Protein AF-0000000078239665 (afdb_homodimer)

pLDDT: mean 82.63, std 21.41, range [22.81, 98.62]

Sequence (172 aa):
MGSNYKSRLVLTMSAAVQLCEQLGEMIKFSETLPEGAEASAENGALKSEVLAFDSRRYYLDLKENQRGRFLRIAQTVANPRMSRAQMGSNYKSRLVLTMSAAVQLCEQLGEMIKFSETLPEGAEASAENGALKSEVLAFDSRRYYLDLKENQRGRFLRIAQTVANPRMSRAQ

InterPro domains:
  IPR006628 Purine-rich element binding protein family [PF04845] (3-84)
  IPR006628 Purine-rich element binding protein family [PTHR12611] (4-78)
  IPR006628 Purine-rich element binding protein family [SM00712] (45-83)

Secondary structure (DSSP, 8-state):
------EEEEEEHHHHHHHHHHHHHHHHHHHHSPTT----STT-EEEEEEEE-SSEEEEEEEEEETTEEEEEEEEEESS-------/------EEEEEEHHHHHHHHHHHHHHHHHHHHSPTT----STT-EEEEEEEE-SSEEEEEEEEEETTEEEEEEEEEESS-------

Organism: Teladorsagia circumcincta (NCBI:txid45464)

Foldseek 3Di:
DPPPPDDDDDDDPVRVVVVVVVVVVVVVVLVVDDPPPPCPDPFQWDDWDWDDDDFKIWIWTWGADPVGIDIDIDMDGNDDPPPPPD/DPPPPDDDDDDDPVRVVVVVVVVVVVVVVLVVDDWPPPCPDPFQWDDWDWDDDDFKIWIWTWGADPVGIDIDIDMDGNDDPPPPPD

Radius of gyration: 17.23 Å; Cα contacts (8 Å, |Δi|>4): 258; chains: 2; bounding box: 40×47×34 Å

Solvent-accessible surface area (backbone atoms only — not comparable to full-atom values): 10046 Å² total; per-residue (Å²): 127,77,76,75,75,64,22,50,46,80,30,48,56,71,51,46,53,52,48,36,52,52,50,51,50,51,53,55,52,56,71,72,49,68,83,82,55,66,48,77,42,93,79,9,64,74,50,76,50,74,50,82,53,97,57,39,37,36,40,39,37,36,31,41,56,98,91,44,55,34,38,36,40,34,39,46,56,76,68,63,76,73,75,70,86,111,127,76,76,76,75,62,22,51,46,80,30,49,56,72,51,45,53,53,48,38,53,51,50,50,51,50,53,55,51,58,71,72,46,68,83,83,55,67,50,76,41,94,78,9,62,75,48,75,50,77,49,78,53,96,57,39,38,35,40,38,37,36,30,40,55,99,90,43,55,32,37,37,41,34,39,46,58,76,68,64,76,72,74,72,86,113

Structure (mmCIF, N/CA/C/O backbone):
data_AF-0000000078239665-model_v1
#
loop_
_entity.id
_entity.type
_entity.pdbx_description
1 polymer 'Uncharacterized protein'
#
loop_
_atom_site.group_PDB
_atom_site.id
_atom_site.type_symbol
_atom_site.label_atom_id
_atom_site.label_alt_id
_atom_site.label_comp_id
_atom_site.label_asym_id
_atom_site.label_entity_id
_atom_site.label_seq_id
_atom_site.pdbx_PDB_ins_code
_atom_site.Cartn_x
_atom_site.Cartn_y
_atom_site.Cartn_z
_atom_site.occupancy
_atom_site.B_iso_or_equiv
_atom_site.auth_seq_id
_atom_site.auth_comp_id
_atom_site.auth_asym_id
_atom_site.auth_atom_id
_atom_site.pdbx_PDB_model_num
ATOM 1 N N . MET A 1 1 ? 24.828 -3.705 10.312 1 24.59 1 MET A N 1
ATOM 2 C CA . MET A 1 1 ? 23.531 -3.135 10.68 1 24.59 1 MET A CA 1
ATOM 3 C C . MET A 1 1 ? 22.594 -3.121 9.484 1 24.59 1 MET A C 1
ATOM 5 O O . MET A 1 1 ? 22.891 -2.518 8.453 1 24.59 1 MET A O 1
ATOM 9 N N . GLY A 1 2 ? 22 -4.242 9.094 1 34.72 2 GLY A N 1
ATOM 10 C CA . GLY A 1 2 ? 21.344 -4.48 7.809 1 34.72 2 GLY A CA 1
ATOM 11 C C . GLY A 1 2 ? 20.422 -3.354 7.391 1 34.72 2 GLY A C 1
ATOM 12 O O . GLY A 1 2 ? 19.781 -2.729 8.234 1 34.72 2 GLY A O 1
ATOM 13 N N . SER A 1 3 ? 20.859 -2.541 6.492 1 39.03 3 SER A N 1
ATOM 14 C CA . SER A 1 3 ? 20.078 -1.428 5.953 1 39.03 3 SER A CA 1
ATOM 15 C C . SER A 1 3 ? 18.594 -1.756 5.922 1 39.03 3 SER A C 1
ATOM 17 O O . SER A 1 3 ? 18.172 -2.672 5.215 1 39.03 3 SER A O 1
ATOM 19 N N . ASN A 1 4 ? 18.031 -1.972 7.035 1 44.84 4 ASN A N 1
ATOM 20 C CA . ASN A 1 4 ? 16.609 -2.229 7.137 1 44.84 4 ASN A CA 1
ATOM 21 C C . ASN A 1 4 ? 15.812 -1.427 6.105 1 44.84 4 ASN A C 1
ATOM 23 O O . ASN A 1 4 ? 15.641 -0.216 6.258 1 44.84 4 ASN A O 1
ATOM 27 N N . TYR A 1 5 ? 16.094 -1.724 4.766 1 52.06 5 TYR A N 1
ATOM 28 C CA . TYR A 1 5 ? 15.445 -1.223 3.561 1 52.06 5 TYR A CA 1
ATOM 29 C C . TYR A 1 5 ? 13.953 -1.044 3.781 1 52.06 5 TYR A C 1
ATOM 31 O O . TYR A 1 5 ? 13.203 -2.025 3.852 1 52.06 5 TYR A O 1
ATOM 39 N N . LYS A 1 6 ? 13.625 -0.167 4.676 1 63.19 6 LYS A N 1
ATOM 40 C CA . LYS A 1 6 ? 12.219 0.156 4.895 1 63.19 6 LYS A CA 1
ATOM 41 C C . LYS A 1 6 ? 11.555 0.647 3.611 1 63.19 6 LYS A C 1
ATOM 43 O O . LYS A 1 6 ? 12.055 1.572 2.965 1 63.19 6 LYS A O 1
ATOM 48 N N . SER A 1 7 ? 10.664 -0.189 3.029 1 83.56 7 SER A N 1
ATOM 49 C CA . SER A 1 7 ? 9.812 0.193 1.906 1 83.56 7 SER A CA 1
ATOM 50 C C . SER A 1 7 ? 8.656 1.074 2.363 1 83.56 7 SER A C 1
ATOM 52 O O . SER A 1 7 ? 7.969 0.754 3.338 1 83.56 7 SER A O 1
ATOM 54 N N . ARG A 1 8 ? 8.633 2.26 1.796 1 91.38 8 ARG A N 1
ATOM 55 C CA . ARG A 1 8 ? 7.594 3.197 2.223 1 91.38 8 ARG A CA 1
ATOM 56 C C . ARG A 1 8 ? 6.844 3.766 1.024 1 91.38 8 ARG A C 1
ATOM 58 O O . ARG A 1 8 ? 7.457 4.16 0.031 1 91.38 8 ARG A O 1
ATOM 65 N N . LEU A 1 9 ? 5.551 3.764 1.144 1 94.81 9 LEU A N 1
ATOM 66 C CA . LEU A 1 9 ? 4.68 4.477 0.214 1 94.81 9 LEU A CA 1
ATOM 67 C C . LEU A 1 9 ? 4.137 5.75 0.848 1 94.81 9 LEU A C 1
ATOM 69 O O . LEU A 1 9 ? 3.775 5.758 2.027 1 94.81 9 LEU A O 1
ATOM 73 N N . VAL A 1 10 ? 4.102 6.816 0.034 1 94.75 10 VAL A N 1
ATOM 74 C CA . VAL A 1 10 ? 3.404 8.039 0.429 1 94.75 10 VAL A CA 1
ATOM 75 C C . VAL A 1 10 ? 2.232 8.289 -0.517 1 94.75 10 VAL A C 1
ATOM 77 O O . VAL A 1 10 ? 2.406 8.312 -1.737 1 94.75 10 VAL A O 1
ATOM 80 N N . LEU A 1 11 ? 1.032 8.5 0.069 1 95.81 11 LEU A N 1
ATOM 81 C CA . LEU A 1 11 ? -0.188 8.688 -0.709 1 95.81 11 LEU A CA 1
ATOM 82 C C . LEU A 1 11 ? -0.879 9.992 -0.334 1 95.81 11 LEU A C 1
ATOM 84 O O . LEU A 1 11 ? -1.097 10.266 0.849 1 95.81 11 LEU A O 1
ATOM 88 N N . THR A 1 12 ? -1.223 10.836 -1.392 1 96.06 12 THR A N 1
ATOM 89 C CA . THR A 1 12 ? -2.279 11.805 -1.125 1 96.06 12 THR A CA 1
ATOM 90 C C . THR A 1 12 ? -3.586 11.102 -0.772 1 96.06 12 THR A C 1
ATOM 92 O O . THR A 1 12 ? -3.729 9.898 -1.003 1 96.06 12 THR A O 1
ATOM 95 N N . MET A 1 13 ? -4.496 11.82 -0.301 1 96.44 13 MET A N 1
ATOM 96 C CA . MET A 1 13 ? -5.754 11.195 0.088 1 96.44 13 MET A CA 1
ATOM 97 C C . MET A 1 13 ? -6.508 10.68 -1.136 1 96.44 13 MET A C 1
ATOM 99 O O . MET A 1 13 ? -7.16 9.633 -1.074 1 96.44 13 MET A O 1
ATOM 103 N N . SER A 1 14 ? -6.402 11.477 -2.209 1 96.75 14 SER A N 1
ATOM 104 C CA . SER A 1 14 ? -7.027 11.008 -3.443 1 96.75 14 SER A CA 1
ATOM 105 C C . SER A 1 14 ? -6.391 9.711 -3.93 1 96.75 14 SER A C 1
ATOM 107 O O . SER A 1 14 ? -7.09 8.805 -4.395 1 96.75 14 SER A O 1
ATOM 109 N N . ALA A 1 15 ? -5.09 9.617 -3.766 1 97.06 15 ALA A N 1
ATOM 110 C CA . ALA A 1 15 ? -4.398 8.398 -4.164 1 97.06 15 ALA A CA 1
ATOM 111 C C . ALA A 1 15 ? -4.773 7.234 -3.25 1 97.06 15 ALA A C 1
ATOM 113 O O . ALA A 1 15 ? -4.918 6.098 -3.709 1 97.06 15 ALA A O 1
ATOM 114 N N . ALA A 1 16 ? -4.965 7.496 -2.01 1 98.25 16 ALA A N 1
ATOM 115 C CA . ALA A 1 16 ? -5.336 6.465 -1.046 1 98.25 16 ALA A CA 1
ATOM 116 C C . ALA A 1 16 ? -6.699 5.871 -1.378 1 98.25 16 ALA A C 1
ATOM 118 O O . ALA A 1 16 ? -6.895 4.656 -1.285 1 98.25 16 ALA A O 1
ATOM 119 N N . VAL A 1 17 ? -7.621 6.738 -1.785 1 98.31 17 VAL A N 1
ATOM 120 C CA . VAL A 1 17 ? -8.961 6.297 -2.145 1 98.31 17 VAL A CA 1
ATOM 121 C C . VAL A 1 17 ? -8.898 5.367 -3.354 1 98.31 17 VAL A C 1
ATOM 123 O O . VAL A 1 17 ? -9.484 4.281 -3.342 1 98.31 17 VAL A O 1
ATOM 126 N N . GLN A 1 18 ? -8.133 5.754 -4.309 1 98.44 18 GLN A N 1
ATOM 127 C CA . GLN A 1 18 ? -8.055 4.945 -5.52 1 98.44 18 GLN A CA 1
ATOM 128 C C . GLN A 1 18 ? -7.281 3.652 -5.27 1 98.44 18 GLN A C 1
ATOM 130 O O . GLN A 1 18 ? -7.617 2.607 -5.832 1 98.44 18 GLN A O 1
ATOM 135 N N . LEU A 1 19 ? -6.273 3.736 -4.438 1 98.25 19 LEU A N 1
ATOM 136 C CA . LEU A 1 19 ? -5.543 2.521 -4.098 1 98.25 19 LEU A CA 1
ATOM 137 C C . LEU A 1 19 ? -6.449 1.519 -3.393 1 98.25 19 LEU A C 1
ATOM 139 O O . LEU A 1 19 ? -6.445 0.332 -3.729 1 98.25 19 LEU A O 1
ATOM 143 N N . CYS A 1 20 ? -7.188 1.962 -2.48 1 98.19 20 CYS A N 1
ATOM 144 C CA . CYS A 1 20 ? -8.102 1.097 -1.742 1 98.19 20 CYS A CA 1
ATOM 145 C C . CYS A 1 20 ? -9.109 0.444 -2.678 1 98.19 20 CYS A C 1
ATOM 147 O O . CYS A 1 20 ? -9.391 -0.751 -2.562 1 98.19 20 CYS A O 1
ATOM 149 N N . GLU A 1 21 ? -9.625 1.273 -3.545 1 98.5 21 GLU A N 1
ATOM 150 C CA . GLU A 1 21 ? -10.594 0.751 -4.512 1 98.5 21 GLU A CA 1
ATOM 151 C C . GLU A 1 21 ? -9.961 -0.33 -5.387 1 98.5 21 GLU A C 1
ATOM 153 O O . GLU A 1 21 ? -10.531 -1.409 -5.555 1 98.5 21 GLU A O 1
ATOM 158 N N . GLN A 1 22 ? -8.797 -0.042 -5.945 1 98.62 22 GLN A N 1
ATOM 159 C CA . GLN A 1 22 ? -8.156 -0.989 -6.848 1 98.62 22 GLN A CA 1
ATOM 160 C C . GLN A 1 22 ? -7.719 -2.248 -6.105 1 98.62 22 GLN A C 1
ATOM 162 O O . GLN A 1 22 ? -7.773 -3.35 -6.656 1 98.62 22 GLN A O 1
ATOM 167 N N . LEU A 1 23 ? -7.215 -2.094 -4.926 1 98.19 23 LEU A N 1
ATOM 168 C CA . LEU A 1 23 ? -6.875 -3.24 -4.09 1 98.19 23 LEU A CA 1
ATOM 169 C C . LEU A 1 23 ? -8.086 -4.145 -3.889 1 98.19 23 LEU A C 1
ATOM 171 O O . LEU A 1 23 ? -7.984 -5.363 -4.02 1 98.19 23 LEU A O 1
ATOM 175 N N . GLY A 1 24 ? -9.195 -3.492 -3.541 1 98.31 24 GLY A N 1
ATOM 176 C CA . GLY A 1 24 ? -10.43 -4.242 -3.379 1 98.31 24 GLY A CA 1
ATOM 177 C C . GLY A 1 24 ? -10.812 -5.027 -4.617 1 98.31 24 GLY A C 1
ATOM 178 O O . GLY A 1 24 ? -11.227 -6.188 -4.52 1 98.31 24 GLY A O 1
ATOM 179 N N . GLU A 1 25 ? -10.656 -4.414 -5.742 1 98.5 25 GLU A N 1
ATOM 180 C CA . GLU A 1 25 ? -10.977 -5.082 -6.996 1 98.5 25 GLU A CA 1
ATOM 181 C C . GLU A 1 25 ? -10.055 -6.273 -7.238 1 98.5 25 GLU A C 1
ATOM 183 O O . GLU A 1 25 ? -10.492 -7.324 -7.707 1 98.5 25 GLU A O 1
ATOM 188 N N . MET A 1 26 ? -8.773 -6.117 -6.922 1 98.38 26 MET A N 1
ATOM 189 C CA . MET A 1 26 ? -7.805 -7.188 -7.145 1 98.38 26 MET A CA 1
ATOM 190 C C . MET A 1 26 ? -8.047 -8.352 -6.184 1 98.38 26 MET A C 1
ATOM 192 O O . MET A 1 26 ? -7.891 -9.516 -6.562 1 98.38 26 MET A O 1
ATOM 196 N N . ILE A 1 27 ? -8.438 -8.008 -5.004 1 98.12 27 ILE A N 1
ATOM 197 C CA . ILE A 1 27 ? -8.758 -9.039 -4.02 1 98.12 27 ILE A CA 1
ATOM 198 C C . ILE A 1 27 ? -9.961 -9.852 -4.492 1 98.12 27 ILE A C 1
ATOM 200 O O . ILE A 1 27 ? -9.93 -11.086 -4.465 1 98.12 27 ILE A O 1
ATOM 204 N N . LYS A 1 28 ? -10.953 -9.172 -4.918 1 98.06 28 LYS A N 1
ATOM 205 C CA . LYS A 1 28 ? -12.133 -9.852 -5.438 1 98.06 28 LYS A CA 1
ATOM 206 C C . LYS A 1 28 ? -11.789 -10.719 -6.641 1 98.06 28 LYS A C 1
ATOM 208 O O . LYS A 1 28 ? -12.25 -11.859 -6.746 1 98.06 28 LYS A O 1
ATOM 213 N N . PHE A 1 29 ? -11.031 -10.203 -7.535 1 97.81 29 PHE A N 1
ATOM 214 C CA . PHE A 1 29 ? -10.594 -10.953 -8.711 1 97.81 29 PHE A CA 1
ATOM 215 C C . PHE A 1 29 ? -9.859 -12.227 -8.297 1 97.81 29 PHE A C 1
ATOM 217 O O . PHE A 1 29 ? -10.086 -13.289 -8.867 1 97.81 29 PHE A O 1
ATOM 224 N N . SER A 1 30 ? -8.945 -12.039 -7.387 1 96.19 30 SER A N 1
ATOM 225 C CA . SER A 1 30 ? -8.156 -13.172 -6.906 1 96.19 30 SER A CA 1
ATOM 226 C C . SER A 1 30 ? -9.047 -14.312 -6.43 1 96.19 30 SER A C 1
ATOM 228 O O . SER A 1 30 ? -8.703 -15.484 -6.57 1 96.19 30 SER A O 1
ATOM 230 N N . GLU A 1 31 ? -10.164 -14.031 -5.844 1 95.19 31 GLU A N 1
ATOM 231 C CA . GLU A 1 31 ? -11.086 -15.016 -5.289 1 95.19 31 GLU A CA 1
ATOM 232 C C . GLU A 1 31 ? -11.805 -15.789 -6.395 1 95.19 31 GLU A C 1
ATOM 234 O O . GLU A 1 31 ? -12.352 -16.875 -6.156 1 95.19 31 GLU A O 1
ATOM 239 N N . THR A 1 32 ? -11.828 -15.25 -7.57 1 95.38 32 THR A N 1
ATOM 240 C CA . THR A 1 32 ? -12.516 -15.891 -8.688 1 95.38 32 THR A CA 1
ATOM 241 C C . THR A 1 32 ? -11.586 -16.875 -9.398 1 95.38 32 THR A C 1
ATOM 243 O O . THR A 1 32 ? -12.039 -17.688 -10.211 1 95.38 32 THR A O 1
ATOM 246 N N . LEU A 1 33 ? -10.352 -16.781 -9.047 1 92.5 33 LEU A N 1
ATOM 247 C CA . LEU A 1 33 ? -9.367 -17.641 -9.719 1 92.5 33 LEU A CA 1
ATOM 248 C C . LEU A 1 33 ? -9.242 -18.984 -9.016 1 92.5 33 LEU A C 1
ATOM 250 O O . LEU A 1 33 ? -9.281 -19.047 -7.785 1 92.5 33 LEU A O 1
ATOM 254 N N . PRO A 1 34 ? -9.133 -20.047 -9.82 1 86.12 34 PRO A N 1
ATOM 255 C CA . PRO A 1 34 ? -8.867 -21.344 -9.18 1 86.12 34 PRO A CA 1
ATOM 256 C C . PRO A 1 34 ? -7.516 -21.391 -8.484 1 86.12 34 PRO A C 1
ATOM 258 O O . PRO A 1 34 ? -6.582 -20.688 -8.875 1 86.12 34 PRO A O 1
ATOM 261 N N . GLU A 1 35 ? -7.59 -22.047 -7.258 1 74.06 35 GLU A N 1
ATOM 262 C CA . GLU A 1 35 ? -6.336 -22.219 -6.531 1 74.06 35 GLU A CA 1
ATOM 263 C C . GLU A 1 35 ? -5.375 -23.125 -7.285 1 74.06 35 GLU A C 1
ATOM 265 O O . GLU A 1 35 ? -5.789 -24.125 -7.879 1 74.06 35 GLU A O 1
ATOM 270 N N . GLY A 1 36 ? -4.105 -22.828 -7.168 1 68.19 36 GLY A N 1
ATOM 271 C CA . GLY A 1 36 ? -3.143 -23.703 -7.832 1 68.19 36 GLY A CA 1
ATOM 272 C C . GLY A 1 36 ? -3.07 -23.469 -9.328 1 68.19 36 GLY A C 1
ATOM 273 O O . GLY A 1 36 ? -2.658 -24.359 -10.078 1 68.19 36 GLY A O 1
ATOM 274 N N . ALA A 1 37 ? -3.883 -22.5 -9.773 1 58.31 37 ALA A N 1
ATOM 275 C CA . ALA A 1 37 ? -3.779 -22.312 -11.219 1 58.31 37 ALA A CA 1
ATOM 276 C C . ALA A 1 37 ? -2.352 -21.953 -11.625 1 58.31 37 ALA A C 1
ATOM 278 O O . ALA A 1 37 ? -1.74 -21.062 -11.047 1 58.31 37 ALA A O 1
ATOM 279 N N . GLU A 1 38 ? -1.591 -22.953 -11.773 1 54.94 38 GLU A N 1
ATOM 280 C CA . GLU A 1 38 ? -0.23 -22.703 -12.242 1 54.94 38 GLU A CA 1
ATOM 281 C C . GLU A 1 38 ? -0.161 -21.453 -13.109 1 54.94 38 GLU A C 1
ATOM 283 O O . GLU A 1 38 ? -0.819 -21.375 -14.148 1 54.94 38 GLU A O 1
ATOM 288 N N . ALA A 1 39 ? -0.192 -20.328 -12.352 1 55.5 39 ALA A N 1
ATOM 289 C CA . ALA A 1 39 ? 0.021 -19.172 -13.219 1 55.5 39 ALA A CA 1
ATOM 290 C C . ALA A 1 39 ? 1.031 -19.5 -14.312 1 55.5 39 ALA A C 1
ATOM 292 O O . ALA A 1 39 ? 2.162 -19.891 -14.031 1 55.5 39 ALA A O 1
ATOM 293 N N . SER A 1 40 ? 0.572 -20.094 -15.297 1 58.59 40 SER A N 1
ATOM 294 C CA . SER A 1 40 ? 1.326 -20.453 -16.5 1 58.59 40 SER A CA 1
ATOM 295 C C . SER A 1 40 ? 2.295 -19.328 -16.875 1 58.59 40 SER A C 1
ATOM 297 O O . SER A 1 40 ? 3.195 -19.547 -17.688 1 58.59 40 SER A O 1
ATOM 299 N N . ALA A 1 41 ? 1.957 -18.141 -16.344 1 59.5 41 ALA A N 1
ATOM 300 C CA . ALA A 1 41 ? 2.83 -17.109 -16.906 1 59.5 41 ALA A CA 1
ATOM 301 C C . ALA A 1 41 ? 4.223 -17.172 -16.281 1 59.5 41 ALA A C 1
ATOM 303 O O . ALA A 1 41 ? 4.375 -17.578 -15.125 1 59.5 41 ALA A O 1
ATOM 304 N N . GLU A 1 42 ? 5.129 -17.094 -17.109 1 65.06 42 GLU A N 1
ATOM 305 C CA . GLU A 1 42 ? 6.547 -17.172 -16.781 1 65.06 42 GLU A CA 1
ATOM 306 C C . GLU A 1 42 ? 6.844 -16.422 -15.484 1 65.06 42 GLU A C 1
ATOM 308 O O . GLU A 1 42 ? 7.641 -16.875 -14.664 1 65.06 42 GLU A O 1
ATOM 313 N N . ASN A 1 43 ? 6 -15.273 -15.164 1 80.25 43 ASN A N 1
ATOM 314 C CA . ASN A 1 43 ? 6.34 -14.492 -13.984 1 80.25 43 ASN A CA 1
ATOM 315 C C . ASN A 1 43 ? 5.23 -14.547 -12.938 1 80.25 43 ASN A C 1
ATOM 317 O O . ASN A 1 43 ? 5.27 -13.82 -11.945 1 80.25 43 ASN A O 1
ATOM 321 N N . GLY A 1 44 ? 4.309 -15.445 -13.18 1 90.5 44 GLY A N 1
ATOM 322 C CA . GLY A 1 44 ? 3.246 -15.641 -12.211 1 90.5 44 GLY A CA 1
ATOM 323 C C . GLY A 1 44 ? 2.301 -14.453 -12.117 1 90.5 44 GLY A C 1
ATOM 324 O O . GLY A 1 44 ? 1.589 -14.305 -11.117 1 90.5 44 GLY A O 1
ATOM 325 N N . ALA A 1 45 ? 2.387 -13.586 -13.141 1 93.5 45 ALA A N 1
ATOM 326 C CA . ALA A 1 45 ? 1.547 -12.398 -13.125 1 93.5 45 ALA A CA 1
ATOM 327 C C . ALA A 1 45 ? 0.094 -12.742 -13.445 1 93.5 45 ALA A C 1
ATOM 329 O O . ALA A 1 45 ? -0.19 -13.398 -14.445 1 93.5 45 ALA A O 1
ATOM 330 N N . LEU A 1 46 ? -0.838 -12.305 -12.594 1 94.5 46 LEU A N 1
ATOM 331 C CA . LEU A 1 46 ? -2.262 -12.555 -12.781 1 94.5 46 LEU A CA 1
ATOM 332 C C . LEU A 1 46 ? -2.988 -11.289 -13.227 1 94.5 46 LEU A C 1
ATOM 334 O O . LEU A 1 46 ? -3.834 -11.336 -14.117 1 94.5 46 LEU A O 1
ATOM 338 N N . LYS A 1 47 ? -2.729 -10.164 -12.695 1 96.62 47 LYS A N 1
ATOM 339 C CA . LYS A 1 47 ? -3.34 -8.875 -12.984 1 96.62 47 LYS A CA 1
ATOM 340 C C . LYS A 1 47 ? -2.404 -7.727 -12.625 1 96.62 47 LYS A C 1
ATOM 342 O O . LYS A 1 47 ? -1.727 -7.773 -11.594 1 96.62 47 LYS A O 1
ATOM 347 N N . SER A 1 48 ? -2.33 -6.719 -13.438 1 97.75 48 SER A N 1
ATOM 348 C CA . SER A 1 48 ? -1.529 -5.527 -13.188 1 97.75 48 SER A CA 1
ATOM 349 C C . SER A 1 48 ? -2.346 -4.258 -13.406 1 97.75 48 SER A C 1
ATOM 351 O O . SER A 1 48 ? -3.137 -4.18 -14.352 1 97.75 48 SER A O 1
ATOM 353 N N . GLU A 1 49 ? -2.182 -3.268 -12.523 1 98.06 49 GLU A N 1
ATOM 354 C CA . GLU A 1 49 ? -2.826 -1.962 -12.633 1 98.06 49 GLU A CA 1
ATOM 355 C C . GLU A 1 49 ? -1.849 -0.835 -12.312 1 98.06 49 GLU A C 1
ATOM 357 O O . GLU A 1 49 ? -0.893 -1.032 -11.555 1 98.06 49 GLU A O 1
ATOM 362 N N . VAL A 1 50 ? -2.094 0.318 -12.977 1 97.69 50 VAL A N 1
ATOM 363 C CA . VAL A 1 50 ? -1.295 1.505 -12.688 1 97.69 50 VAL A CA 1
ATOM 364 C C . VAL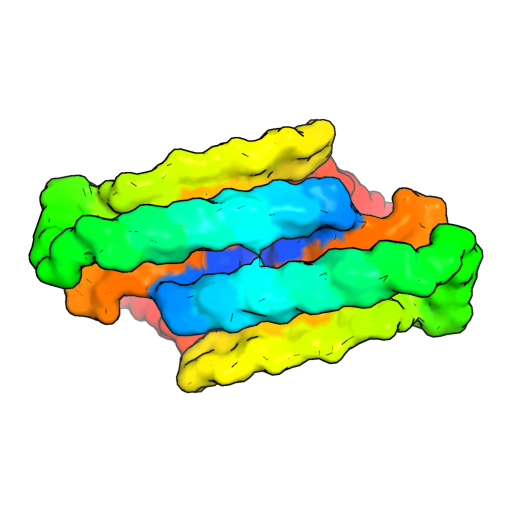 A 1 50 ? -2.207 2.65 -12.258 1 97.69 50 VAL A C 1
ATOM 366 O O . VAL A 1 50 ? -3.219 2.928 -12.906 1 97.69 50 VAL A O 1
ATOM 369 N N . LEU A 1 51 ? -1.896 3.18 -11.148 1 97.38 51 LEU A N 1
ATOM 370 C CA . LEU A 1 51 ? -2.518 4.426 -10.711 1 97.38 51 LEU A CA 1
ATOM 371 C C . LEU A 1 51 ? -1.576 5.605 -10.922 1 97.38 51 LEU A C 1
ATOM 373 O O . LEU A 1 51 ? -0.49 5.648 -10.344 1 97.38 51 LEU A O 1
ATOM 377 N N . ALA A 1 52 ? -2.002 6.512 -11.742 1 95.5 52 ALA A N 1
ATOM 378 C CA . ALA A 1 52 ? -1.141 7.637 -12.102 1 95.5 52 ALA A CA 1
ATOM 379 C C . ALA A 1 52 ? -1.683 8.945 -11.547 1 95.5 52 ALA A C 1
ATOM 381 O O . ALA A 1 52 ? -2.852 9.281 -11.75 1 95.5 52 ALA A O 1
ATOM 382 N N . PHE A 1 53 ? -0.866 9.625 -10.805 1 94.06 53 PHE A N 1
ATOM 383 C CA . PHE A 1 53 ? -1.144 10.961 -10.305 1 94.06 53 PHE A CA 1
ATOM 384 C C . PHE A 1 53 ? -0.085 11.953 -10.781 1 94.06 53 PHE A C 1
ATOM 386 O O . PHE A 1 53 ? 0.816 11.586 -11.539 1 94.06 53 PHE A O 1
ATOM 393 N N . ASP A 1 54 ? -0.152 13.125 -10.516 1 85.56 54 ASP A N 1
ATOM 394 C CA . ASP A 1 54 ? 0.703 14.156 -11.094 1 85.56 54 ASP A CA 1
ATOM 395 C C . ASP A 1 54 ? 2.18 13.836 -10.875 1 85.56 54 ASP A C 1
ATOM 397 O O . ASP A 1 54 ? 2.965 13.82 -11.82 1 85.56 54 ASP A O 1
ATOM 401 N N . SER A 1 55 ? 2.693 13.492 -9.664 1 83.88 55 SER A N 1
ATOM 402 C CA . SER A 1 55 ? 4.117 13.344 -9.391 1 83.88 55 SER A CA 1
ATOM 403 C C . SER A 1 55 ? 4.445 11.922 -8.938 1 83.88 55 SER A C 1
ATOM 405 O O . SER A 1 55 ? 5.605 11.602 -8.672 1 83.88 55 SER A O 1
ATOM 407 N N . ARG A 1 56 ? 3.363 11.102 -8.93 1 91.19 56 ARG A N 1
ATOM 408 C CA . ARG A 1 56 ? 3.594 9.758 -8.414 1 91.19 56 ARG A CA 1
ATOM 409 C C . ARG A 1 56 ? 2.791 8.727 -9.203 1 91.19 56 ARG A C 1
ATOM 411 O O . ARG A 1 56 ? 1.682 9.008 -9.656 1 91.19 56 ARG A O 1
ATOM 418 N N . ARG A 1 57 ? 3.455 7.629 -9.422 1 94.38 57 ARG A N 1
ATOM 419 C CA . ARG A 1 57 ? 2.789 6.457 -9.977 1 94.38 57 ARG A CA 1
ATOM 420 C C . ARG A 1 57 ? 2.875 5.273 -9.016 1 94.38 57 ARG A C 1
ATOM 422 O O . ARG A 1 57 ? 3.902 5.07 -8.367 1 94.38 57 ARG A O 1
ATOM 429 N N . TYR A 1 58 ? 1.755 4.508 -8.984 1 96.38 58 TYR A N 1
ATOM 430 C CA . TYR A 1 58 ? 1.709 3.271 -8.203 1 96.38 58 TYR A CA 1
ATOM 431 C C . TYR A 1 58 ? 1.414 2.074 -9.102 1 96.38 58 TYR A C 1
ATOM 433 O O . TYR A 1 58 ? 0.481 2.109 -9.906 1 96.38 58 TYR A O 1
ATOM 441 N N . TYR A 1 59 ? 2.219 1.111 -8.961 1 96.81 59 TYR A N 1
ATOM 442 C CA . TYR A 1 59 ? 2.059 -0.123 -9.719 1 96.81 59 TYR A CA 1
ATOM 443 C C . TYR A 1 59 ? 1.564 -1.254 -8.828 1 96.81 59 TYR A C 1
ATOM 445 O O . TYR A 1 59 ? 2.197 -1.578 -7.82 1 96.81 59 TYR A O 1
ATOM 453 N N . LEU A 1 60 ? 0.438 -1.812 -9.188 1 97.81 60 LEU A N 1
ATOM 454 C CA . LEU A 1 60 ? -0.127 -2.951 -8.469 1 97.81 60 LEU A CA 1
ATOM 455 C C . LEU A 1 60 ? -0.029 -4.223 -9.312 1 97.81 60 LEU A C 1
ATOM 457 O O . LEU A 1 60 ? -0.469 -4.246 -10.461 1 97.81 60 LEU A O 1
ATOM 461 N N . ASP A 1 61 ? 0.588 -5.234 -8.688 1 97.62 61 ASP A N 1
ATOM 462 C CA . ASP A 1 61 ? 0.725 -6.516 -9.375 1 97.62 61 ASP A CA 1
ATOM 463 C C . ASP A 1 61 ? 0.201 -7.66 -8.508 1 97.62 61 ASP A C 1
ATOM 465 O O . ASP A 1 61 ? 0.729 -7.918 -7.426 1 97.62 61 ASP A O 1
ATOM 469 N N . LEU A 1 62 ? -0.775 -8.312 -8.992 1 97.19 62 LEU A N 1
ATOM 470 C CA . LEU A 1 62 ? -1.208 -9.578 -8.422 1 97.19 62 LEU A CA 1
ATOM 471 C C . LEU A 1 62 ? -0.459 -10.742 -9.055 1 97.19 62 LEU A C 1
ATOM 473 O O . LEU A 1 62 ? -0.514 -10.93 -10.273 1 97.19 62 LEU A O 1
ATOM 477 N N . LYS A 1 63 ? 0.273 -11.477 -8.273 1 95.88 63 LYS A N 1
ATOM 478 C CA . LYS A 1 63 ? 1.107 -12.57 -8.773 1 95.88 63 LYS A CA 1
ATOM 479 C C . LYS A 1 63 ? 0.849 -13.852 -7.996 1 95.88 63 LYS A C 1
ATOM 481 O O . LYS A 1 63 ? 0.183 -13.836 -6.961 1 95.88 63 LYS A O 1
ATOM 486 N N . GLU A 1 64 ? 1.293 -14.992 -8.516 1 94.44 64 GLU A N 1
ATOM 487 C CA . GLU A 1 64 ? 1.191 -16.297 -7.867 1 94.44 64 GLU A CA 1
ATOM 488 C C . GLU A 1 64 ? 2.475 -17.109 -8.039 1 94.44 64 GLU A C 1
ATOM 490 O O . GLU A 1 64 ? 3.08 -17.094 -9.117 1 94.44 64 GLU A O 1
ATOM 495 N N . ASN A 1 65 ? 2.934 -17.703 -6.953 1 90.62 65 ASN A N 1
ATOM 496 C CA . ASN A 1 65 ? 4.039 -18.656 -6.988 1 90.62 65 ASN A CA 1
ATOM 497 C C . ASN A 1 65 ? 3.703 -19.938 -6.234 1 90.62 65 ASN A C 1
ATOM 499 O O . ASN A 1 65 ? 2.543 -20.188 -5.898 1 90.62 65 ASN A O 1
ATOM 503 N N . GLN A 1 66 ? 4.73 -20.75 -6.09 1 87.62 66 GLN A N 1
ATOM 504 C CA . GLN A 1 66 ? 4.516 -22.031 -5.43 1 87.62 66 GLN A CA 1
ATOM 505 C C . GLN A 1 66 ? 3.996 -21.844 -4.008 1 87.62 66 GLN A C 1
ATOM 507 O O . GLN A 1 66 ? 3.352 -22.734 -3.453 1 87.62 66 GLN A O 1
ATOM 512 N N . ARG A 1 67 ? 4.215 -20.719 -3.396 1 90.19 67 ARG A N 1
ATOM 513 C CA . ARG A 1 67 ? 3.838 -20.453 -2.012 1 90.19 67 ARG A CA 1
ATOM 514 C C . ARG A 1 67 ? 2.455 -19.812 -1.933 1 90.19 67 ARG A C 1
ATOM 516 O O . ARG A 1 67 ? 1.885 -19.688 -0.847 1 90.19 67 ARG A O 1
ATOM 523 N N . GLY A 1 68 ? 1.875 -19.328 -3.076 1 92.19 68 GLY A N 1
ATOM 524 C CA . GLY A 1 68 ? 0.558 -18.719 -3.096 1 92.19 68 GLY A CA 1
ATOM 525 C C . GLY A 1 68 ? 0.526 -17.406 -3.848 1 92.19 68 GLY A C 1
ATOM 526 O O . GLY A 1 68 ? 1.466 -17.078 -4.574 1 92.19 68 GLY A O 1
ATOM 527 N N . ARG A 1 69 ? -0.566 -16.75 -3.666 1 95.44 69 ARG A N 1
ATOM 528 C CA . ARG A 1 69 ? -0.774 -15.461 -4.32 1 95.44 69 ARG A CA 1
ATOM 529 C C . ARG A 1 69 ? -0.321 -14.305 -3.428 1 95.44 69 ARG A C 1
ATOM 531 O O . ARG A 1 69 ? -0.353 -14.422 -2.201 1 95.44 69 ARG A O 1
ATOM 538 N N . PHE A 1 70 ? 0.085 -13.297 -4.078 1 96 70 PHE A N 1
ATOM 539 C CA . PHE A 1 70 ? 0.519 -12.125 -3.334 1 96 70 PHE A CA 1
ATOM 540 C C . PHE A 1 70 ? 0.38 -10.867 -4.184 1 96 70 PHE A C 1
ATOM 542 O O . PHE A 1 70 ? 0.199 -10.945 -5.398 1 96 70 PHE A O 1
ATOM 549 N N . LEU A 1 71 ? 0.398 -9.734 -3.561 1 97.31 71 LEU A N 1
ATOM 550 C CA . LEU A 1 71 ? 0.302 -8.445 -4.23 1 97.31 71 LEU A CA 1
ATOM 551 C C . LEU A 1 71 ? 1.576 -7.633 -4.027 1 97.31 71 LEU A C 1
ATOM 553 O O . LEU A 1 71 ? 2.135 -7.609 -2.93 1 97.31 71 LEU A O 1
ATOM 557 N N . ARG A 1 72 ? 1.999 -7.078 -5.066 1 96.31 72 ARG A N 1
ATOM 558 C CA . ARG A 1 72 ? 3.09 -6.109 -5.008 1 96.31 72 ARG A CA 1
ATOM 559 C C . ARG A 1 72 ? 2.592 -4.707 -5.34 1 96.31 72 ARG A C 1
ATOM 561 O O . ARG A 1 72 ? 1.84 -4.516 -6.297 1 96.31 72 ARG A O 1
ATOM 568 N N . ILE A 1 73 ? 3.053 -3.764 -4.496 1 97.31 73 ILE A N 1
ATOM 569 C CA . ILE A 1 73 ? 2.762 -2.355 -4.746 1 97.31 73 ILE A CA 1
ATOM 570 C C . ILE A 1 73 ? 4.062 -1.56 -4.785 1 97.31 73 ILE A C 1
ATOM 572 O O . ILE A 1 73 ? 4.84 -1.576 -3.828 1 97.31 73 ILE A O 1
ATOM 576 N N . ALA A 1 74 ? 4.285 -0.947 -5.895 1 94.88 74 ALA A N 1
ATOM 577 C CA . ALA A 1 74 ? 5.488 -0.137 -6.055 1 94.88 74 ALA A CA 1
ATOM 578 C C . ALA A 1 74 ? 5.137 1.32 -6.34 1 94.88 74 ALA A C 1
ATOM 580 O O . ALA A 1 74 ? 4.109 1.607 -6.957 1 94.88 74 ALA A O 1
ATOM 581 N N . GLN A 1 75 ? 5.934 2.18 -5.785 1 94.06 75 GLN A N 1
ATOM 582 C CA . GLN A 1 75 ? 5.773 3.611 -6.016 1 94.06 75 GLN A CA 1
ATOM 583 C C . GLN A 1 75 ? 6.988 4.195 -6.73 1 94.06 75 GLN A C 1
ATOM 585 O O . GLN A 1 75 ? 8.125 3.924 -6.348 1 94.06 75 GLN A O 1
ATOM 590 N N . THR A 1 76 ? 6.734 4.91 -7.809 1 89.38 76 THR A N 1
ATOM 591 C CA . THR A 1 76 ? 7.77 5.684 -8.484 1 89.38 76 THR A CA 1
ATOM 592 C C . THR A 1 76 ? 7.434 7.172 -8.453 1 89.38 76 THR A C 1
ATOM 594 O O . THR A 1 76 ? 6.262 7.551 -8.398 1 89.38 76 THR A O 1
ATOM 597 N N . VAL A 1 77 ? 8.523 7.91 -8.141 1 82.12 77 VAL A N 1
ATOM 598 C CA . VAL A 1 77 ? 8.328 9.352 -8.125 1 82.12 77 VAL A CA 1
ATOM 599 C C . VAL A 1 77 ? 9.016 9.977 -9.336 1 82.12 77 VAL A C 1
ATOM 601 O O . VAL A 1 77 ? 10.125 9.586 -9.703 1 82.12 77 VAL A O 1
ATOM 604 N N . ALA A 1 78 ? 8.18 10.562 -10.18 1 68.25 78 ALA A N 1
ATOM 605 C CA . ALA A 1 78 ? 8.75 11.211 -11.352 1 68.25 78 ALA A CA 1
ATOM 606 C C . ALA A 1 78 ? 9.93 12.102 -10.969 1 68.25 78 ALA A C 1
ATOM 608 O O . ALA A 1 78 ? 10.969 12.086 -11.625 1 68.25 78 ALA A O 1
ATOM 609 N N . ASN A 1 79 ? 9.742 13.094 -10.117 1 58.22 79 ASN A N 1
ATOM 610 C CA . ASN A 1 79 ? 10.812 13.992 -9.703 1 58.22 79 ASN A CA 1
ATOM 611 C C . ASN A 1 79 ? 11.25 13.734 -8.266 1 58.22 79 ASN A C 1
ATOM 613 O O . ASN A 1 79 ? 10.586 14.18 -7.324 1 58.22 79 ASN A O 1
ATOM 617 N N . PRO A 1 80 ? 12.094 12.742 -8.156 1 52.38 80 PRO A N 1
ATOM 618 C CA . PRO A 1 80 ? 12.492 12.523 -6.762 1 52.38 80 PRO A CA 1
ATOM 619 C C . PRO A 1 80 ? 12.906 13.812 -6.059 1 52.38 80 PRO A C 1
ATOM 621 O O . PRO A 1 80 ? 13.516 14.688 -6.676 1 52.38 80 PRO A O 1
ATOM 624 N N . ARG A 1 81 ? 12.18 14.367 -5.129 1 48.06 81 ARG A N 1
ATOM 625 C CA . ARG A 1 81 ? 12.664 15.547 -4.422 1 48.06 81 ARG A CA 1
ATOM 626 C C . ARG A 1 81 ? 14.18 15.516 -4.277 1 48.06 81 ARG A C 1
ATOM 628 O O . ARG A 1 81 ? 14.75 14.484 -3.91 1 48.06 81 ARG A O 1
ATOM 635 N N . MET A 1 82 ? 14.945 16.328 -4.992 1 40.28 82 MET A N 1
ATOM 636 C CA . MET A 1 82 ? 16.359 16.641 -4.812 1 40.28 82 MET A CA 1
ATOM 637 C C . MET A 1 82 ? 16.703 16.797 -3.336 1 40.28 82 MET A C 1
ATOM 639 O O . MET A 1 82 ? 16.094 17.641 -2.646 1 40.28 82 MET A O 1
ATOM 643 N N . SER A 1 83 ? 16.766 15.766 -2.568 1 40.03 83 SER A N 1
ATOM 644 C CA . SER A 1 83 ? 17.391 16.094 -1.292 1 40.03 83 SER A CA 1
ATOM 645 C C . SER A 1 83 ? 18.438 17.188 -1.458 1 40.03 83 SER A C 1
ATOM 647 O O . SER A 1 83 ? 19.344 17.062 -2.273 1 40.03 83 SER A O 1
ATOM 649 N N . ARG A 1 84 ? 18.109 18.469 -1.286 1 32.69 84 ARG A N 1
ATOM 650 C CA . ARG A 1 84 ? 19.109 19.531 -1.302 1 32.69 84 ARG A CA 1
ATOM 651 C C . ARG A 1 84 ? 20.234 19.234 -0.315 1 32.69 84 ARG A C 1
ATOM 653 O O . ARG A 1 84 ? 19.984 19.047 0.878 1 32.69 84 ARG A O 1
ATOM 660 N N . ALA A 1 85 ? 21.328 18.609 -0.799 1 31.92 85 ALA A N 1
ATOM 661 C CA . ALA A 1 85 ? 22.625 18.703 -0.137 1 31.92 85 ALA A CA 1
ATOM 662 C C . ALA A 1 85 ? 22.875 20.109 0.389 1 31.92 85 ALA A C 1
ATOM 664 O O . ALA A 1 85 ? 24.016 20.484 0.668 1 31.92 85 ALA A O 1
ATOM 665 N N . GLN A 1 86 ? 21.656 20.75 0.722 1 23.09 86 GLN A N 1
ATOM 666 C CA . GLN A 1 86 ? 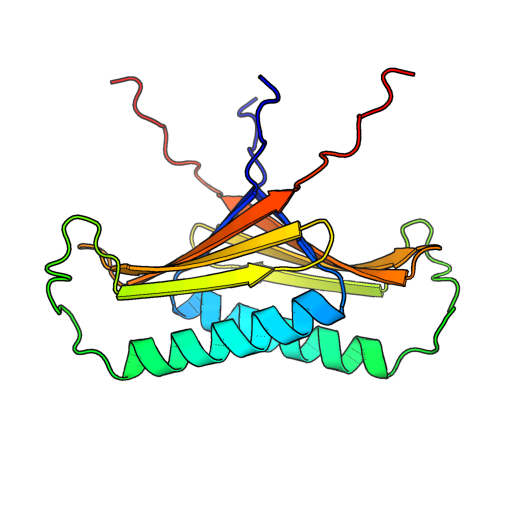22.234 21.953 1.3 1 23.09 86 GLN A CA 1
ATOM 667 C C . GLN A 1 86 ? 22.891 21.672 2.652 1 23.09 86 GLN A C 1
ATOM 669 O O . GLN A 1 86 ? 22.391 20.828 3.412 1 23.09 86 GLN A O 1
ATOM 674 N N . MET B 1 1 ? 22.969 7.969 -12.172 1 24.25 1 MET B N 1
ATOM 675 C CA . MET B 1 1 ? 21.766 7.203 -12.445 1 24.25 1 MET B CA 1
ATOM 676 C C . MET B 1 1 ? 20.906 7.086 -11.188 1 24.25 1 MET B C 1
ATOM 678 O O . MET B 1 1 ? 21.359 6.586 -10.164 1 24.25 1 MET B O 1
ATOM 682 N N . GLY B 1 2 ? 20.156 8.086 -10.781 1 34.56 2 GLY B N 1
ATOM 683 C CA . GLY B 1 2 ? 19.547 8.242 -9.469 1 34.56 2 GLY B CA 1
ATOM 684 C C . GLY B 1 2 ? 18.859 6.98 -8.977 1 34.56 2 GLY B C 1
ATOM 685 O O . GLY B 1 2 ? 18.297 6.23 -9.773 1 34.56 2 GLY B O 1
ATOM 686 N N . SER B 1 3 ? 19.484 6.27 -8.125 1 39.22 3 SER B N 1
ATOM 687 C CA . SER B 1 3 ? 18.938 5.047 -7.539 1 39.22 3 SER B CA 1
ATOM 688 C C . SER B 1 3 ? 17.422 5.125 -7.422 1 39.22 3 SER B C 1
ATOM 690 O O . SER B 1 3 ? 16.891 5.98 -6.711 1 39.22 3 SER B O 1
ATOM 692 N N . ASN B 1 4 ? 16.766 5.207 -8.5 1 44.97 4 ASN B N 1
ATOM 693 C CA . ASN B 1 4 ? 15.312 5.199 -8.5 1 44.97 4 ASN B CA 1
ATOM 694 C C . ASN B 1 4 ? 14.758 4.332 -7.379 1 44.97 4 ASN B C 1
ATOM 696 O O . ASN B 1 4 ? 14.758 3.102 -7.477 1 44.97 4 ASN B O 1
ATOM 700 N N . TYR B 1 5 ? 15.094 4.742 -6.086 1 52.25 5 TYR B N 1
ATOM 701 C CA . TYR B 1 5 ? 14.656 4.18 -4.812 1 52.25 5 TYR B CA 1
ATOM 702 C C . TYR B 1 5 ? 13.188 3.762 -4.875 1 52.25 5 TYR B C 1
ATOM 704 O O . TYR B 1 5 ? 12.297 4.609 -4.859 1 52.25 5 TYR B O 1
ATOM 712 N N . LYS B 1 6 ? 12.906 2.809 -5.715 1 63.47 6 LYS B N 1
ATOM 713 C CA . LYS B 1 6 ? 11.555 2.258 -5.781 1 63.47 6 LYS B CA 1
ATOM 714 C C . LYS B 1 6 ? 11.125 1.681 -4.438 1 63.47 6 LYS B C 1
ATOM 716 O O . LYS B 1 6 ? 11.852 0.876 -3.844 1 63.47 6 LYS B O 1
ATOM 721 N N . SER B 1 7 ? 10.141 2.354 -3.795 1 83.94 7 SER B N 1
ATOM 722 C CA . SER B 1 7 ? 9.484 1.825 -2.605 1 83.94 7 SER B CA 1
ATOM 723 C C . SER B 1 7 ? 8.477 0.743 -2.967 1 83.94 7 SER B C 1
ATOM 725 O O . SER B 1 7 ? 7.656 0.926 -3.873 1 83.94 7 SER B O 1
ATOM 727 N N . ARG B 1 8 ? 8.719 -0.427 -2.406 1 91.5 8 ARG B N 1
ATOM 728 C CA . ARG B 1 8 ? 7.844 -1.542 -2.756 1 91.5 8 ARG B CA 1
ATOM 729 C C . ARG B 1 8 ? 7.309 -2.234 -1.506 1 91.5 8 ARG B C 1
ATOM 731 O O . ARG B 1 8 ? 8.062 -2.488 -0.563 1 91.5 8 ARG B O 1
ATOM 738 N N . LEU B 1 9 ? 6.043 -2.484 -1.539 1 94.75 9 LEU B N 1
ATOM 739 C CA . LEU B 1 9 ? 5.398 -3.34 -0.549 1 94.75 9 LEU B CA 1
ATOM 740 C C . LEU B 1 9 ? 5.047 -4.699 -1.149 1 94.75 9 LEU B C 1
ATOM 742 O O . LEU B 1 9 ? 4.594 -4.777 -2.295 1 94.75 9 LEU B O 1
ATOM 746 N N . VAL B 1 10 ? 5.277 -5.742 -0.353 1 94.62 10 VAL B N 1
ATOM 747 C CA . VAL B 1 10 ? 4.785 -7.07 -0.704 1 94.62 10 VAL B CA 1
ATOM 748 C C . VAL B 1 10 ? 3.76 -7.531 0.33 1 94.62 10 VAL B C 1
ATOM 750 O O . VAL B 1 10 ? 4.035 -7.52 1.532 1 94.62 10 VAL B O 1
ATOM 753 N N . LEU B 1 11 ? 2.58 -7.957 -0.161 1 95.69 11 LEU B N 1
ATOM 754 C CA . LEU B 1 11 ? 1.482 -8.359 0.709 1 95.69 11 LEU B CA 1
ATOM 755 C C . LEU B 1 11 ? 1.019 -9.773 0.377 1 95.69 11 LEU B C 1
ATOM 757 O O . LEU B 1 11 ? 0.762 -10.094 -0.787 1 95.69 11 LEU B O 1
ATOM 761 N N . THR B 1 12 ? 0.917 -10.664 1.449 1 96 12 THR B N 1
ATOM 762 C CA . THR B 1 12 ? 0.044 -11.812 1.257 1 96 12 THR B CA 1
ATOM 763 C C . THR B 1 12 ? -1.396 -11.367 1.015 1 96 12 THR B C 1
ATOM 765 O O . THR B 1 12 ? -1.743 -10.211 1.265 1 96 12 THR B O 1
ATOM 768 N N . MET B 1 13 ? -2.186 -12.258 0.608 1 96.5 13 MET B N 1
ATOM 769 C CA . MET B 1 13 ? -3.566 -11.883 0.325 1 96.5 13 MET B CA 1
ATOM 770 C C . MET B 1 13 ? -4.305 -11.508 1.607 1 96.5 13 MET B C 1
ATOM 772 O O . MET B 1 13 ? -5.145 -10.609 1.606 1 96.5 13 MET B O 1
ATOM 776 N N . SER B 1 14 ? -3.975 -12.266 2.664 1 96.81 14 SER B N 1
ATOM 777 C CA . SER B 1 14 ? -4.574 -11.922 3.949 1 96.81 14 SER B CA 1
ATOM 778 C C . SER B 1 14 ? -4.16 -10.523 4.398 1 96.81 14 SER B C 1
ATOM 780 O O . SER B 1 14 ? -4.977 -9.766 4.918 1 96.81 14 SER B O 1
ATOM 782 N N . ALA B 1 15 ? -2.91 -10.203 4.137 1 97.06 15 ALA B N 1
ATOM 783 C CA . ALA B 1 15 ? -2.43 -8.867 4.492 1 97.06 15 ALA B CA 1
ATOM 784 C C . ALA B 1 15 ? -3.086 -7.797 3.621 1 97.06 15 ALA B C 1
ATOM 786 O O . ALA B 1 15 ? -3.4 -6.707 4.102 1 97.06 15 ALA B O 1
ATOM 787 N N . ALA B 1 16 ? -3.324 -8.094 2.398 1 98.19 16 ALA B N 1
ATOM 788 C CA . ALA B 1 16 ? -3.953 -7.152 1.477 1 98.19 16 ALA B CA 1
ATOM 789 C C . ALA B 1 16 ? -5.379 -6.82 1.917 1 98.19 16 ALA B C 1
ATOM 791 O O . ALA B 1 16 ? -5.801 -5.664 1.853 1 98.19 16 ALA B O 1
ATOM 792 N N . VAL B 1 17 ? -6.078 -7.84 2.393 1 98.31 17 VAL B N 1
ATOM 793 C CA . VAL B 1 17 ? -7.449 -7.652 2.859 1 98.31 17 VAL B CA 1
ATOM 794 C C . VAL B 1 17 ? -7.461 -6.715 4.066 1 98.31 17 VAL B C 1
ATOM 796 O O . VAL B 1 17 ? -8.234 -5.758 4.109 1 98.31 17 VAL B O 1
ATOM 799 N N . GLN B 1 18 ? -6.566 -6.957 4.949 1 98.44 18 GLN B N 1
ATOM 800 C CA . GLN B 1 18 ? -6.547 -6.141 6.156 1 98.44 18 GLN B CA 1
ATOM 801 C C . GLN B 1 18 ? -6.051 -4.727 5.859 1 98.44 18 GLN B C 1
ATOM 803 O O . GLN B 1 18 ? -6.523 -3.758 6.453 1 98.44 18 GLN B O 1
ATOM 808 N N . LEU B 1 19 ? -5.117 -4.637 4.949 1 98.25 19 LEU B N 1
ATOM 809 C CA . LEU B 1 19 ? -4.648 -3.312 4.562 1 98.25 19 LEU B CA 1
ATOM 810 C C . LEU B 1 19 ? -5.777 -2.498 3.939 1 98.25 19 LEU B C 1
ATOM 812 O O . LEU B 1 19 ? -5.965 -1.328 4.281 1 98.25 19 LEU B O 1
ATOM 816 N N . CYS B 1 20 ? -6.492 -3.074 3.078 1 98.19 20 CYS B N 1
ATOM 817 C CA . CYS B 1 20 ? -7.605 -2.396 2.42 1 98.19 20 CYS B CA 1
ATOM 818 C C . CYS B 1 20 ? -8.641 -1.936 3.438 1 98.19 20 CYS B C 1
ATOM 820 O O . CYS B 1 20 ? -9.148 -0.816 3.352 1 98.19 20 CYS B O 1
ATOM 822 N N . GLU B 1 21 ? -8.922 -2.828 4.344 1 98.5 21 GLU B N 1
ATOM 823 C CA . GLU B 1 21 ? -9.891 -2.488 5.387 1 98.5 21 GLU B CA 1
ATOM 824 C C . GLU B 1 21 ? -9.406 -1.305 6.223 1 98.5 21 GLU B C 1
ATOM 826 O O . GLU B 1 21 ? -10.156 -0.349 6.441 1 98.5 21 GLU B O 1
ATOM 831 N N . GLN B 1 22 ? -8.172 -1.377 6.68 1 98.62 22 GLN B N 1
ATOM 832 C CA . GLN B 1 22 ? -7.645 -0.319 7.535 1 98.62 22 GLN B CA 1
ATOM 833 C C . GLN B 1 22 ? -7.512 0.994 6.766 1 98.62 22 GLN B C 1
ATOM 835 O O . GLN B 1 22 ? -7.727 2.07 7.328 1 98.62 22 GLN B O 1
ATOM 840 N N . LEU B 1 23 ? -7.078 0.915 5.559 1 98.19 23 LEU B N 1
ATOM 841 C CA . LEU B 1 23 ? -7.023 2.096 4.703 1 98.19 23 LEU B CA 1
ATOM 842 C C . LEU B 1 23 ? -8.398 2.756 4.598 1 98.19 23 LEU B C 1
ATOM 844 O O . LEU B 1 23 ? -8.516 3.977 4.727 1 98.19 23 LEU B O 1
ATOM 848 N N . GLY B 1 24 ? -9.391 1.913 4.34 1 98.31 24 GLY B N 1
ATOM 849 C CA . GLY B 1 24 ? -10.75 2.416 4.281 1 98.31 24 GL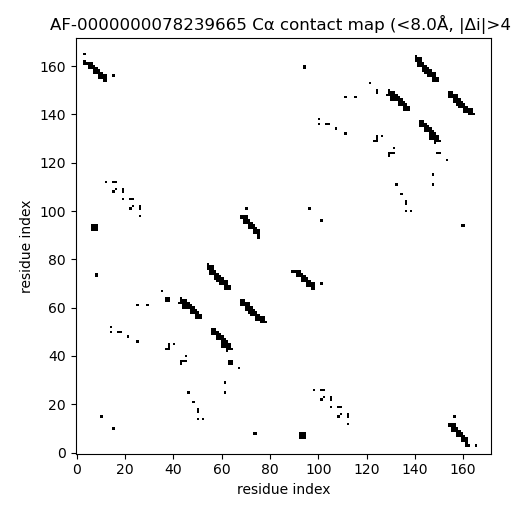Y B CA 1
ATOM 850 C C . GLY B 1 24 ? -11.18 3.129 5.551 1 98.31 24 GLY B C 1
ATOM 851 O O . GLY B 1 24 ? -11.805 4.188 5.492 1 98.31 24 GLY B O 1
ATOM 852 N N . GLU B 1 25 ? -10.828 2.57 6.648 1 98.5 25 GLU B N 1
ATOM 853 C CA . GLU B 1 25 ? -11.164 3.18 7.93 1 98.5 25 GLU B CA 1
ATOM 854 C C . GLU B 1 25 ? -10.461 4.523 8.109 1 98.5 25 GLU B C 1
ATOM 856 O O . GLU B 1 25 ? -11.055 5.477 8.617 1 98.5 25 GLU B O 1
ATOM 861 N N . MET B 1 26 ? -9.211 4.605 7.688 1 98.38 26 MET B N 1
ATOM 862 C CA . MET B 1 26 ? -8.445 5.84 7.844 1 98.38 26 MET B CA 1
ATOM 863 C C . MET B 1 26 ? -8.969 6.93 6.914 1 98.38 26 MET B C 1
ATOM 865 O O . MET B 1 26 ? -9.008 8.102 7.281 1 98.38 26 MET B O 1
ATOM 869 N N . ILE B 1 27 ? -9.383 6.508 5.77 1 98.12 27 ILE B N 1
ATOM 870 C CA . ILE B 1 27 ? -9.969 7.445 4.816 1 98.12 27 ILE B CA 1
ATOM 871 C C . ILE B 1 27 ? -11.258 8.031 5.391 1 98.12 27 ILE B C 1
ATOM 873 O O . ILE B 1 27 ? -11.461 9.242 5.371 1 98.12 27 ILE B O 1
ATOM 877 N N . LYS B 1 28 ? -12.07 7.191 5.887 1 98.06 28 LYS B N 1
ATOM 878 C CA . LYS B 1 28 ? -13.312 7.641 6.508 1 98.06 28 LYS B CA 1
ATOM 879 C C . LYS B 1 28 ? -13.039 8.57 7.684 1 98.06 28 LYS B C 1
ATOM 881 O O . LYS B 1 28 ? -13.695 9.602 7.832 1 98.06 28 LYS B O 1
ATOM 886 N N . PHE B 1 29 ? -12.117 8.211 8.508 1 97.81 29 PHE B N 1
ATOM 887 C CA . PHE B 1 29 ? -11.742 9.039 9.648 1 97.81 29 PHE B CA 1
ATOM 888 C C . PHE B 1 29 ? -11.289 10.414 9.188 1 97.81 29 PHE B C 1
ATOM 890 O O . PHE B 1 29 ? -11.664 11.43 9.789 1 97.81 29 PHE B O 1
ATOM 897 N N . SER B 1 30 ? -10.438 10.406 8.211 1 96.12 30 SER B N 1
ATOM 898 C CA . SER B 1 30 ? -9.914 11.664 7.676 1 96.12 30 SER B CA 1
ATOM 899 C C . SER B 1 30 ? -11.047 12.602 7.281 1 96.12 30 SER B C 1
ATOM 901 O O . SER B 1 30 ? -10.914 13.828 7.395 1 96.12 30 SER B O 1
ATOM 903 N N . GLU B 1 31 ? -12.125 12.125 6.785 1 95.25 31 GLU B N 1
ATOM 904 C CA . GLU B 1 31 ? -13.258 12.914 6.309 1 95.25 31 GLU B CA 1
ATOM 905 C C . GLU B 1 31 ? -14.016 13.547 7.473 1 95.25 31 GLU B C 1
ATOM 907 O O . GLU B 1 31 ? -14.773 14.5 7.285 1 95.25 31 GLU B O 1
ATOM 912 N N . THR B 1 32 ? -13.852 13.016 8.641 1 95.44 32 THR B N 1
ATOM 913 C CA . THR B 1 32 ? -14.555 13.523 9.812 1 95.44 32 THR B CA 1
ATOM 914 C C . THR B 1 32 ? -13.781 14.672 10.453 1 95.44 32 THR B C 1
ATOM 916 O O . THR B 1 32 ? -14.312 15.383 11.305 1 95.44 32 THR B O 1
ATOM 919 N N . LEU B 1 33 ? -12.578 14.805 10.008 1 92.44 33 LEU B N 1
ATOM 920 C CA . LEU B 1 33 ? -11.734 15.828 10.609 1 92.44 33 LEU B CA 1
ATOM 921 C C . LEU B 1 33 ? -11.914 17.172 9.906 1 92.44 33 LEU B C 1
ATOM 923 O O . LEU B 1 33 ? -12.062 17.219 8.68 1 92.44 33 LEU B O 1
ATOM 927 N N . PRO B 1 34 ? -11.945 18.234 10.703 1 86.06 34 PRO B N 1
ATOM 928 C CA . PRO B 1 34 ? -11.984 19.547 10.055 1 86.06 34 PRO B CA 1
ATOM 929 C C . PRO B 1 34 ? -10.727 19.844 9.25 1 86.06 34 PRO B C 1
ATOM 931 O O . PRO B 1 34 ? -9.648 19.344 9.57 1 86.06 34 PRO B O 1
ATOM 934 N N . GLU B 1 35 ? -11.016 20.453 8.047 1 74.06 35 GLU B N 1
ATOM 935 C CA . GLU B 1 35 ? -9.875 20.844 7.227 1 74.06 35 GLU B CA 1
ATOM 936 C C . GLU B 1 35 ? -9.039 21.922 7.918 1 74.06 35 GLU B C 1
ATOM 938 O O . GLU B 1 35 ? -9.594 22.828 8.547 1 74.06 35 GLU B O 1
ATOM 943 N N . GLY B 1 36 ? -7.77 21.891 7.695 1 68.25 36 GLY B N 1
ATOM 944 C CA . GLY B 1 36 ? -6.938 22.922 8.297 1 68.25 36 GLY B CA 1
ATOM 945 C C . GLY B 1 36 ? -6.719 22.719 9.781 1 68.25 36 GLY B C 1
ATOM 946 O O . GLY B 1 36 ? -6.422 23.672 10.5 1 68.25 36 GLY B O 1
ATOM 947 N N . ALA B 1 37 ? -7.305 21.609 10.273 1 58.59 37 ALA B N 1
ATOM 948 C CA . ALA B 1 37 ? -7.074 21.438 11.703 1 58.59 37 ALA B CA 1
ATOM 949 C C . ALA B 1 37 ? -5.582 21.391 12.023 1 58.59 37 ALA B C 1
ATOM 951 O O . ALA B 1 37 ? -4.832 20.656 11.375 1 58.59 37 ALA B O 1
ATOM 952 N N . GLU B 1 38 ? -5.047 22.5 12.227 1 55.09 38 GLU B N 1
ATOM 953 C CA . GLU B 1 38 ? -3.639 22.547 12.609 1 55.09 38 GLU B CA 1
ATOM 954 C C . GLU B 1 38 ? -3.229 21.312 13.391 1 55.09 38 GLU B C 1
ATOM 956 O O . GLU B 1 38 ? -3.795 21.016 14.445 1 55.09 38 GLU B O 1
ATOM 961 N N . ALA B 1 39 ? -3.029 20.266 12.57 1 55.72 39 ALA B N 1
ATOM 962 C CA . ALA B 1 39 ? -2.504 19.141 13.344 1 55.72 39 ALA B CA 1
ATOM 963 C C . ALA B 1 39 ? -1.537 19.625 14.422 1 55.72 39 ALA B C 1
ATOM 965 O O . ALA B 1 39 ? -0.532 20.281 14.117 1 55.72 39 ALA B O 1
ATOM 966 N N . SER B 1 40 ? -2.066 20.078 15.438 1 59.25 40 SER B N 1
ATOM 967 C CA . SER B 1 40 ? -1.334 20.547 16.609 1 59.25 40 SER B CA 1
ATOM 968 C C . SER B 1 40 ? -0.141 19.641 16.922 1 59.25 40 SER B C 1
ATOM 970 O O . SER B 1 40 ? 0.762 20.031 17.656 1 59.25 40 SER B O 1
ATOM 972 N N . ALA B 1 41 ? -0.271 18.406 16.328 1 60.47 41 ALA B N 1
ATOM 973 C CA . ALA B 1 41 ? 0.825 17.562 16.812 1 60.47 41 ALA B CA 1
ATOM 974 C C . ALA B 1 41 ? 2.129 17.906 16.094 1 60.47 41 ALA B C 1
ATOM 976 O O . ALA B 1 41 ? 2.113 18.359 14.945 1 60.47 41 ALA B O 1
ATOM 977 N N . GLU B 1 42 ? 3.098 18.016 16.859 1 65.88 42 GLU B N 1
ATOM 978 C CA . GLU B 1 42 ? 4.445 18.359 16.422 1 65.88 42 GLU B CA 1
ATOM 979 C C . GLU B 1 42 ? 4.777 17.703 15.086 1 65.88 42 GLU B C 1
ATOM 981 O O . GLU B 1 42 ? 5.398 18.328 14.219 1 65.88 42 GLU B O 1
ATOM 986 N N . ASN B 1 43 ? 4.176 16.422 14.82 1 80.69 43 ASN B N 1
ATOM 987 C CA . ASN B 1 43 ? 4.566 15.734 13.586 1 80.69 43 ASN B CA 1
ATOM 988 C C . ASN B 1 43 ? 3.387 15.578 12.633 1 80.69 43 ASN B C 1
ATOM 990 O O . ASN B 1 43 ? 3.486 14.875 11.625 1 80.69 43 ASN B O 1
ATOM 994 N N . GLY B 1 44 ? 2.338 16.281 12.977 1 90.56 44 GLY B N 1
ATOM 995 C CA . GLY B 1 44 ? 1.179 16.266 12.102 1 90.56 44 GLY B CA 1
ATOM 996 C C . GLY B 1 44 ? 0.469 14.93 12.07 1 90.56 44 GLY B C 1
ATOM 997 O O . GLY B 1 44 ? -0.277 14.633 11.133 1 90.56 44 GLY B O 1
ATOM 998 N N . ALA B 1 45 ? 0.8 14.102 13.086 1 93.56 45 ALA B N 1
ATOM 999 C CA . ALA B 1 45 ? 0.2 12.766 13.125 1 93.56 45 ALA B CA 1
ATOM 1000 C C . ALA B 1 45 ? -1.264 12.836 13.555 1 93.56 45 ALA B C 1
ATOM 1002 O O . ALA B 1 45 ? -1.591 13.445 14.578 1 93.56 45 ALA B O 1
ATOM 1003 N N . LEU B 1 46 ? -2.156 12.227 12.766 1 94.5 46 LEU B N 1
ATOM 1004 C CA . LEU B 1 46 ? -3.586 12.211 13.062 1 94.5 46 LEU B CA 1
ATOM 1005 C C . LEU B 1 46 ? -4.023 10.836 13.547 1 94.5 46 LEU B C 1
ATOM 1007 O O . LEU B 1 46 ? -4.789 10.727 14.508 1 94.5 46 LEU B O 1
ATOM 1011 N N . LYS B 1 47 ? -3.602 9.773 12.992 1 96.56 47 LYS B N 1
ATOM 1012 C CA . LYS B 1 47 ? -3.938 8.398 13.328 1 96.56 47 LYS B CA 1
ATOM 1013 C C . LYS B 1 47 ? -2.836 7.438 12.883 1 96.56 47 LYS B C 1
ATOM 1015 O O . LYS B 1 47 ? -2.266 7.598 11.805 1 96.56 47 LYS B O 1
ATOM 1020 N N . SER B 1 48 ? -2.508 6.469 13.695 1 97.75 48 SER B N 1
ATOM 1021 C CA . SER B 1 48 ? -1.524 5.441 13.375 1 97.75 48 SER B CA 1
ATOM 1022 C C . SER B 1 48 ? -2.072 4.047 13.656 1 97.75 48 SER B C 1
ATOM 1024 O O . SER B 1 48 ? -2.76 3.834 14.656 1 97.75 48 SER B O 1
ATOM 1026 N N . GLU B 1 49 ? -1.805 3.102 12.734 1 98.06 49 GLU B N 1
ATOM 1027 C CA . GLU B 1 49 ? -2.188 1.701 12.883 1 98.06 49 GLU B CA 1
ATOM 1028 C C . GLU B 1 49 ? -1.045 0.771 1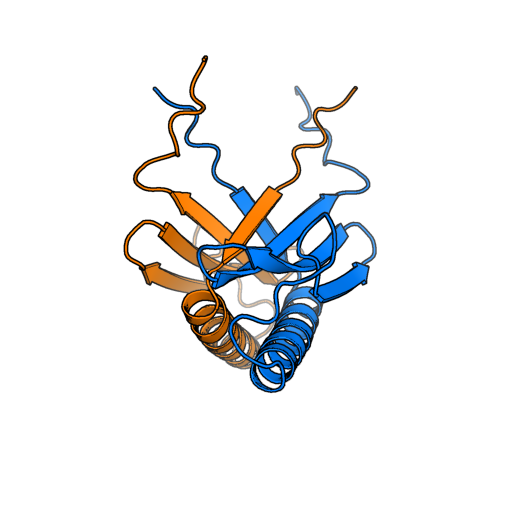2.484 1 98.06 49 GLU B C 1
ATOM 1030 O O . GLU B 1 49 ? -0.197 1.137 11.672 1 98.06 49 GLU B O 1
ATOM 1035 N N . VAL B 1 50 ? -1.013 -0.413 13.148 1 97.69 50 VAL B N 1
ATOM 1036 C CA . VAL B 1 50 ? -0.032 -1.437 12.805 1 97.69 50 VAL B CA 1
ATOM 1037 C C . VAL B 1 50 ? -0.748 -2.732 12.43 1 97.69 50 VAL B C 1
ATOM 1039 O O . VAL B 1 50 ? -1.644 -3.182 13.148 1 97.69 50 VAL B O 1
ATOM 1042 N N . LEU B 1 51 ? -0.419 -3.191 11.305 1 97.38 51 LEU B N 1
ATOM 1043 C CA . LEU B 1 51 ? -0.83 -4.535 10.906 1 97.38 51 LEU B CA 1
ATOM 1044 C C . LEU B 1 51 ? 0.329 -5.516 11.031 1 97.38 51 LEU B C 1
ATOM 1046 O O . LEU B 1 51 ? 1.358 -5.359 10.375 1 97.38 51 LEU B O 1
ATOM 1050 N N . ALA B 1 52 ? 0.153 -6.484 11.883 1 95.44 52 ALA B N 1
ATOM 1051 C CA . ALA B 1 52 ? 1.234 -7.422 12.164 1 95.44 52 ALA B CA 1
ATOM 1052 C C . ALA B 1 52 ? 0.903 -8.812 11.641 1 95.44 52 ALA B C 1
ATOM 1054 O O . ALA B 1 52 ? -0.169 -9.359 11.922 1 95.44 52 ALA B O 1
ATOM 1055 N N . PHE B 1 53 ? 1.767 -9.336 10.844 1 93.94 53 PHE B N 1
ATOM 1056 C CA . PHE B 1 53 ? 1.705 -10.703 10.352 1 93.94 53 PHE B CA 1
ATOM 1057 C C . PHE B 1 53 ? 2.963 -11.477 10.734 1 93.94 53 PHE B C 1
ATOM 1059 O O . PHE B 1 53 ? 3.84 -10.938 11.422 1 93.94 53 PHE B O 1
ATOM 1066 N N . ASP B 1 54 ? 3.086 -12.648 10.484 1 85.56 54 ASP B N 1
ATOM 1067 C CA . ASP B 1 54 ? 4.16 -13.5 10.992 1 85.56 54 ASP B CA 1
ATOM 1068 C C . ASP B 1 54 ? 5.527 -12.914 10.656 1 85.56 54 ASP B C 1
ATOM 1070 O O . ASP B 1 54 ? 6.367 -12.734 11.547 1 85.56 54 ASP B O 1
ATOM 1074 N N . SER B 1 55 ? 5.875 -12.492 9.414 1 83.81 55 SER B N 1
ATOM 1075 C CA . SER B 1 55 ? 7.223 -12.086 9.023 1 83.81 55 SER B CA 1
ATOM 1076 C C . SER B 1 55 ? 7.25 -10.633 8.562 1 83.81 55 SER B C 1
ATOM 1078 O O . SER B 1 55 ? 8.305 -10.109 8.203 1 83.81 55 SER B O 1
ATOM 1080 N N . ARG B 1 56 ? 6.035 -10.023 8.648 1 90.94 56 ARG B N 1
ATOM 1081 C CA . ARG B 1 56 ? 5.973 -8.664 8.125 1 90.94 56 ARG B CA 1
ATOM 1082 C C . ARG B 1 56 ? 5.059 -7.793 8.977 1 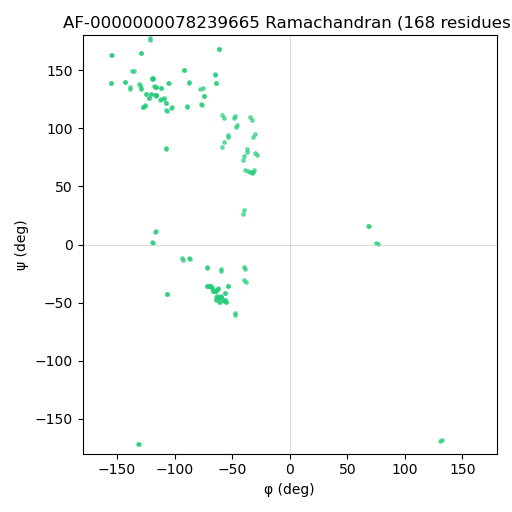90.94 56 ARG B C 1
ATOM 1084 O O . ARG B 1 56 ? 4.062 -8.281 9.523 1 90.94 56 ARG B O 1
ATOM 1091 N N . ARG B 1 57 ? 5.527 -6.586 9.156 1 94.31 57 ARG B N 1
ATOM 1092 C CA . ARG B 1 57 ? 4.695 -5.555 9.773 1 94.31 57 ARG B CA 1
ATOM 1093 C C . ARG B 1 57 ? 4.484 -4.383 8.812 1 94.31 57 ARG B C 1
ATOM 1095 O O . ARG B 1 57 ? 5.406 -3.988 8.094 1 94.31 57 ARG B O 1
ATOM 1102 N N . TYR B 1 58 ? 3.25 -3.848 8.867 1 96.25 58 TYR B N 1
ATOM 1103 C CA . TYR B 1 58 ? 2.912 -2.65 8.102 1 96.25 58 TYR B CA 1
ATOM 1104 C C . TYR B 1 58 ? 2.469 -1.521 9.023 1 96.25 58 TYR B C 1
ATOM 1106 O O . TYR B 1 58 ? 1.632 -1.726 9.906 1 96.25 58 TYR B O 1
ATOM 1114 N N . TYR B 1 59 ? 3.055 -0.419 8.828 1 96.75 59 TYR B N 1
ATOM 1115 C CA . TYR B 1 59 ? 2.723 0.771 9.602 1 96.75 59 TYR B CA 1
ATOM 1116 C C . TYR B 1 59 ? 1.962 1.781 8.758 1 96.75 59 TYR B C 1
ATOM 1118 O O . TYR B 1 59 ? 2.443 2.207 7.703 1 96.75 59 TYR B O 1
ATOM 1126 N N . LEU B 1 60 ? 0.782 2.125 9.203 1 97.81 60 LEU B N 1
ATOM 1127 C CA . LEU B 1 60 ? -0.035 3.135 8.539 1 97.81 60 LEU B CA 1
ATOM 1128 C C . LEU B 1 60 ? -0.109 4.41 9.375 1 97.81 60 LEU B C 1
ATOM 1130 O O . LEU B 1 60 ? -0.451 4.359 10.555 1 97.81 60 LEU B O 1
ATOM 1134 N N . ASP B 1 61 ? 0.256 5.523 8.719 1 97.62 61 ASP B N 1
ATOM 1135 C CA . ASP B 1 61 ? 0.208 6.812 9.398 1 97.62 61 ASP B CA 1
ATOM 1136 C C . ASP B 1 61 ? -0.583 7.832 8.586 1 97.62 61 ASP B C 1
ATOM 1138 O O . ASP B 1 61 ? -0.193 8.18 7.469 1 97.62 61 ASP B O 1
ATOM 1142 N N . LEU B 1 62 ? -1.623 8.289 9.141 1 97.19 62 LEU B N 1
ATOM 1143 C CA . LEU B 1 62 ? -2.33 9.445 8.609 1 97.19 62 LEU B CA 1
ATOM 1144 C C . LEU B 1 62 ? -1.768 10.734 9.195 1 97.19 62 LEU B C 1
ATOM 1146 O O . LEU B 1 62 ? -1.763 10.922 10.414 1 97.19 62 LEU B O 1
ATOM 1150 N N . LYS B 1 63 ? -1.252 11.586 8.367 1 95.88 63 LYS B N 1
ATOM 1151 C CA . LYS B 1 63 ? -0.602 12.82 8.805 1 95.88 63 LYS B CA 1
ATOM 1152 C C . LYS B 1 63 ? -1.155 14.031 8.055 1 95.88 63 LYS B C 1
ATOM 1154 O O . LYS B 1 63 ? -1.882 13.883 7.07 1 95.88 63 LYS B O 1
ATOM 1159 N N . GLU B 1 64 ? -0.892 15.234 8.547 1 94.44 64 GLU B N 1
ATOM 1160 C CA . GLU B 1 64 ? -1.285 16.484 7.906 1 94.44 64 GLU B CA 1
ATOM 1161 C C . GLU B 1 64 ? -0.167 17.516 7.988 1 94.44 64 GLU B C 1
ATOM 1163 O O . GLU B 1 64 ? 0.507 17.641 9.016 1 94.44 64 GLU B O 1
ATOM 1168 N N . ASN B 1 65 ? 0.081 18.188 6.875 1 90.62 65 ASN B N 1
ATOM 1169 C CA . ASN B 1 65 ? 0.987 19.328 6.832 1 90.62 65 ASN B CA 1
ATOM 1170 C C . ASN B 1 65 ? 0.358 20.516 6.109 1 90.62 65 ASN B C 1
ATOM 1172 O O . ASN B 1 65 ? -0.849 20.531 5.863 1 90.62 65 ASN B O 1
ATOM 1176 N N . GLN B 1 66 ? 1.204 21.516 5.891 1 87.81 66 GLN B N 1
ATOM 1177 C CA . GLN B 1 66 ? 0.703 22.734 5.258 1 87.81 66 GLN B CA 1
ATOM 1178 C C . GLN B 1 66 ? 0.128 22.438 3.877 1 87.81 66 GLN B C 1
ATOM 1180 O O . GLN B 1 66 ? -0.699 23.188 3.367 1 87.81 66 GLN B O 1
ATOM 1185 N N . ARG B 1 67 ? 0.499 21.344 3.258 1 90.25 67 ARG B N 1
ATOM 1186 C CA . ARG B 1 67 ? 0.077 21 1.902 1 90.25 67 ARG B CA 1
ATOM 1187 C C . ARG B 1 67 ? -1.16 20.109 1.923 1 90.25 67 ARG B C 1
ATOM 1189 O O . ARG B 1 67 ? -1.766 19.859 0.88 1 90.25 67 ARG B O 1
ATOM 1196 N N . GLY B 1 68 ? -1.557 19.562 3.109 1 92.12 68 GLY B N 1
ATOM 1197 C CA . GLY B 1 68 ? -2.729 18.703 3.229 1 92.12 68 GLY B CA 1
ATOM 1198 C C . GLY B 1 68 ? -2.455 17.406 3.973 1 92.12 68 GLY B C 1
ATOM 1199 O O . GLY B 1 68 ? -1.41 17.266 4.609 1 92.12 68 GLY B O 1
ATOM 1200 N N . ARG B 1 69 ? -3.42 16.578 3.867 1 95.44 69 ARG B N 1
ATOM 1201 C CA . ARG B 1 69 ? -3.332 15.273 4.527 1 95.44 69 ARG B CA 1
ATOM 1202 C C . ARG B 1 69 ? -2.742 14.219 3.594 1 95.44 69 ARG B C 1
ATOM 1204 O O . ARG B 1 69 ? -2.891 14.312 2.373 1 95.44 69 ARG B O 1
ATOM 1211 N N . PHE B 1 70 ? -2.094 13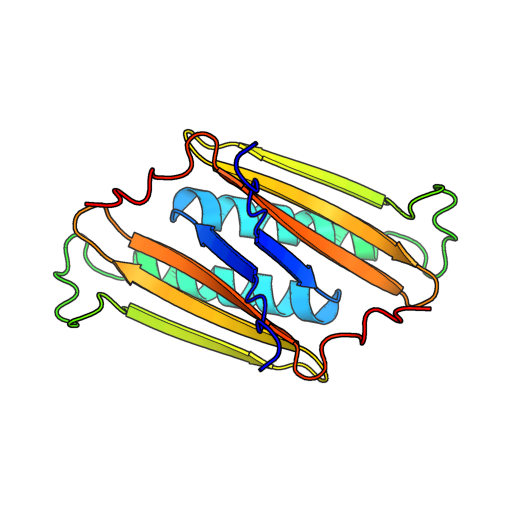.305 4.207 1 96 70 PHE B N 1
ATOM 1212 C CA . PHE B 1 70 ? -1.506 12.219 3.426 1 96 70 PHE B CA 1
ATOM 1213 C C . PHE B 1 70 ? -1.338 10.969 4.273 1 96 70 PHE B C 1
ATOM 1215 O O . PHE B 1 70 ? -1.432 11.023 5.504 1 96 70 PHE B O 1
ATOM 1222 N N . LEU B 1 71 ? -1.163 9.875 3.637 1 97.25 71 LEU B N 1
ATOM 1223 C CA . LEU B 1 71 ? -0.966 8.594 4.305 1 97.25 71 LEU B CA 1
ATOM 1224 C C . LEU B 1 71 ? 0.417 8.023 3.998 1 97.25 71 LEU B C 1
ATOM 1226 O O . LEU B 1 71 ? 0.882 8.094 2.857 1 97.25 71 LEU B O 1
ATOM 1230 N N . ARG B 1 72 ? 1.015 7.555 5.012 1 96.38 72 ARG B N 1
ATOM 1231 C CA . ARG B 1 72 ? 2.258 6.805 4.863 1 96.38 72 ARG B CA 1
ATOM 1232 C C . ARG B 1 72 ? 2.057 5.336 5.223 1 96.38 72 ARG B C 1
ATOM 1234 O O . ARG B 1 72 ? 1.429 5.02 6.234 1 96.38 72 ARG B O 1
ATOM 1241 N N . ILE B 1 73 ? 2.627 4.484 4.332 1 97.38 73 ILE B N 1
ATOM 1242 C CA . ILE B 1 73 ? 2.623 3.047 4.594 1 97.38 73 ILE B CA 1
ATOM 1243 C C . ILE B 1 73 ? 4.051 2.506 4.527 1 97.38 73 ILE B C 1
ATOM 1245 O O . ILE B 1 73 ? 4.727 2.654 3.508 1 97.38 73 ILE B O 1
ATOM 1249 N N . ALA B 1 74 ? 4.469 1.969 5.613 1 94.81 74 ALA B N 1
ATOM 1250 C CA . ALA B 1 74 ? 5.812 1.396 5.672 1 94.81 74 ALA B CA 1
ATOM 1251 C C . ALA B 1 74 ? 5.758 -0.098 5.973 1 94.81 74 ALA B C 1
ATOM 1253 O O . ALA B 1 74 ? 4.852 -0.565 6.668 1 94.81 74 ALA B O 1
ATOM 1254 N N . GLN B 1 75 ? 6.656 -0.795 5.352 1 94 75 GLN B N 1
ATOM 1255 C CA . GLN B 1 75 ? 6.785 -2.23 5.586 1 94 75 GLN B CA 1
ATOM 1256 C C . GLN B 1 75 ? 8.141 -2.568 6.195 1 94 75 GLN B C 1
ATOM 1258 O O . GLN B 1 75 ? 9.18 -2.092 5.723 1 94 75 GLN B O 1
ATOM 1263 N N . THR B 1 76 ? 8.102 -3.303 7.293 1 89 76 THR B N 1
ATOM 1264 C CA . THR B 1 76 ? 9.32 -3.863 7.875 1 89 76 THR B CA 1
ATOM 1265 C C . THR B 1 76 ? 9.273 -5.387 7.863 1 89 76 THR B C 1
ATOM 1267 O O . THR B 1 76 ? 8.188 -5.98 7.898 1 89 76 THR B O 1
ATOM 1270 N N . VAL B 1 77 ? 10.438 -5.898 7.453 1 81.62 77 VAL B N 1
ATOM 1271 C CA . VAL B 1 77 ? 10.523 -7.355 7.441 1 81.62 77 VAL B CA 1
ATOM 1272 C C . VAL B 1 77 ? 11.398 -7.836 8.602 1 81.62 77 VAL B C 1
ATOM 1274 O O . VAL B 1 77 ? 12.438 -7.234 8.891 1 81.62 77 VAL B O 1
ATOM 1277 N N . ALA B 1 78 ? 10.742 -8.539 9.508 1 67.75 78 ALA B N 1
ATOM 1278 C CA . ALA B 1 78 ? 11.516 -9.062 10.633 1 67.75 78 ALA B CA 1
ATOM 1279 C C . ALA B 1 78 ? 12.789 -9.742 10.148 1 67.75 78 ALA B C 1
ATOM 1281 O O . ALA B 1 78 ? 13.867 -9.531 10.711 1 67.75 78 ALA B O 1
ATOM 1282 N N . ASN B 1 79 ? 12.711 -10.789 9.336 1 57.69 79 ASN B N 1
ATOM 1283 C CA . ASN B 1 79 ? 13.883 -11.508 8.852 1 57.69 79 ASN B CA 1
ATOM 1284 C C . ASN B 1 79 ? 14.141 -11.227 7.375 1 57.69 79 ASN B C 1
ATOM 1286 O O . ASN B 1 79 ? 13.484 -11.797 6.504 1 57.69 79 ASN B O 1
ATOM 1290 N N . PRO B 1 80 ? 14.805 -10.102 7.16 1 51.78 80 PRO 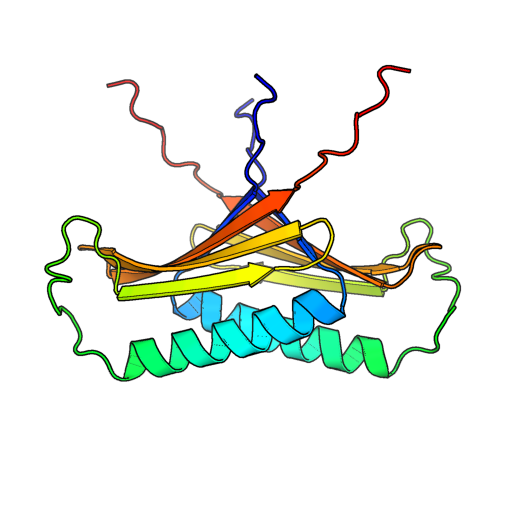B N 1
ATOM 1291 C CA . PRO B 1 80 ? 15.047 -9.867 5.734 1 51.78 80 PRO B CA 1
ATOM 1292 C C . PRO B 1 80 ? 15.602 -11.102 5.02 1 51.78 80 PRO B C 1
ATOM 1294 O O . PRO B 1 80 ? 16.375 -11.852 5.605 1 51.78 80 PRO B O 1
ATOM 1297 N N . ARG B 1 81 ? 14.898 -11.758 4.152 1 47.81 81 ARG B N 1
ATOM 1298 C CA . ARG B 1 81 ? 15.508 -12.867 3.424 1 47.81 81 ARG B CA 1
ATOM 1299 C C . ARG B 1 81 ? 16.984 -12.594 3.15 1 47.81 81 ARG B C 1
ATOM 1301 O O . ARG B 1 81 ? 17.344 -11.484 2.746 1 47.81 81 ARG B O 1
ATOM 1308 N N . MET B 1 82 ? 17.922 -13.273 3.777 1 40.06 82 MET B N 1
ATOM 1309 C CA . MET B 1 82 ? 19.344 -13.352 3.473 1 40.06 82 MET B CA 1
ATOM 1310 C C . MET B 1 82 ? 19.578 -13.43 1.967 1 40.06 82 MET B C 1
ATOM 1312 O O . MET B 1 82 ? 19.047 -14.328 1.302 1 40.06 82 MET B O 1
ATOM 1316 N N . SER B 1 83 ? 19.453 -12.352 1.235 1 40.16 83 SER B N 1
ATOM 1317 C CA . SER B 1 83 ? 20.016 -12.547 -0.1 1 40.16 83 SER B CA 1
ATOM 1318 C C . SER B 1 83 ? 21.172 -13.523 -0.076 1 40.16 83 SER B C 1
ATOM 1320 O O . SER B 1 83 ? 22.125 -13.344 0.694 1 40.16 83 SER B O 1
ATOM 1322 N N . ARG B 1 84 ? 20.984 -14.781 -0.336 1 32.41 84 ARG B N 1
ATOM 1323 C CA . ARG B 1 84 ? 22.094 -15.719 -0.444 1 32.41 84 ARG B CA 1
ATOM 1324 C C . ARG B 1 84 ? 23.141 -15.227 -1.444 1 32.41 84 ARG B C 1
ATOM 1326 O O . ARG B 1 84 ? 22.812 -15 -2.615 1 32.41 84 ARG B O 1
ATOM 1333 N N . ALA B 1 85 ? 24.156 -14.5 -0.969 1 32.22 85 ALA B N 1
ATOM 1334 C CA . ALA B 1 85 ? 25.422 -14.367 -1.671 1 32.22 85 ALA B CA 1
ATOM 1335 C C . ALA B 1 85 ? 25.859 -15.695 -2.277 1 32.22 85 ALA B C 1
ATOM 1337 O O . ALA B 1 85 ? 27.016 -15.859 -2.672 1 32.22 85 ALA B O 1
ATOM 1338 N N . GLN B 1 86 ? 24.766 -16.547 -2.553 1 22.81 86 GLN B N 1
ATOM 1339 C CA . GLN B 1 86 ? 25.5 -17.641 -3.197 1 22.81 86 GLN B CA 1
ATOM 1340 C C . GLN B 1 86 ? 26 -17.219 -4.578 1 22.81 86 GLN B C 1
ATOM 1342 O O . GLN B 1 86 ? 25.328 -16.469 -5.285 1 22.81 86 GLN B O 1
#

Nearest PDB structures (foldseek):
  3k44-assembly1_A  TM=8.753E-01  e=1.950E-04  Drosophila melanogaster
  8cht-assembly1_A  TM=8.019E-01  e=2.337E-04  Homo sapiens
  8cht-assembly2_B  TM=8.136E-01  e=4.025E-04  Homo sapiens
  8chv-assembly1_A  TM=7.869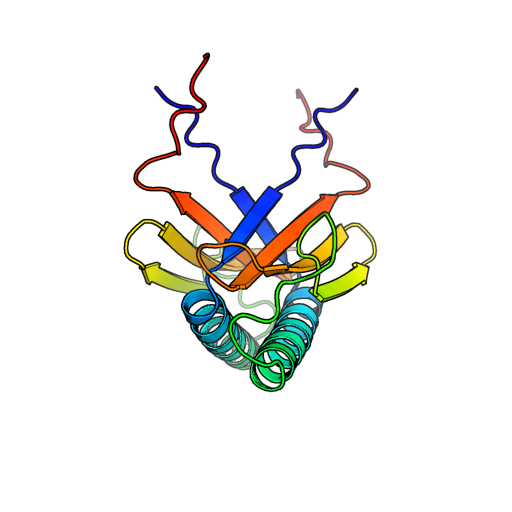E-01  e=4.025E-04  Homo sapiens
  8cht-assembly4_D  TM=7.665E-01  e=4.276E-04  Homo sapiens